Protein AF-A0A382YI32-F1 (afdb_monomer)

Secondary structure (DSSP, 8-state):
--TT-SSHHHHHHHHGGGSS-HHHHHHHHHSPPP-EEEE-TTSS-HHHHHHHHHTT-TTPEE-TT-TTEEE-S-S-GGGSHHHHTTSEEE--HHHHHHHHHTHHHHTTSEEEETT-TT-HHHHHHHHHTTT-SEEEE--S-HHHHHHHHHHHHHHT---

Sequence (159 aa):
MEPFQTIRQGIIERYSVLVEDPTEFAEAIYKPLKQSFRINTLKGDKENILEQLKNYDPEIIEVPWNDNAYVSQLNNLGSSLEHFVGQIYIQELTSMIPPLVVKDVIDNNTILDCCAAPGSKTTQIAGMMQNRGHIIANDSRHARLKSLRGNLDRLGVTN

Radius of gyration: 18.27 Å; Cα contacts (8 Å, |Δi|>4): 219; chains: 1; bounding box: 54×34×43 Å

InterPro domains:
  IPR001678 SAM-dependent methyltransferase RsmB-F/NOP2-type domain [PS51686] (25-159)
  IPR023267 RNA (C5-cytosine) methyltransferase [PTHR22807] (23-159)
  IPR029063 S-adenosyl-L-methionine-dependent methyltransferase superfamily [G3DSA:3.40.50.150] (5-159)
  IPR029063 S-adenosyl-L-methionine-dependent methyltransferase superfamily [SSF53335] (16-159)
  IPR031341 Ribosomal RNA small subunit methyltransferase F, N-terminal [PF17125] (17-92)
  IPR049560 SAM-dependent methyltransferase RsmB-F/NOP2-type, catalytic core [PF01189] (106-159)

Foldseek 3Di:
DDPPPPPLVVVLVVCVVVDPDSVVVSVVSVDDDFWKKFFQVLQDDQVVVVVVVCVVAVPWADDPVDPGMITGPDPVCCPDPCNQQQRMDTDDPVLLPPLVVCLVPLAQEEEEDAAQFLNPSVSSSLSSNSLDHYYHRHRPDPVRVVNNVVNCVSNVRHD

Mean predicted aligned error: 5.02 Å

Organism: NCBI:txid408172

pLDDT: mean 92.51, std 10.54, range [39.09, 98.56]

Solvent-accessible surface area (backbone atoms only — not comparable to full-atom values): 9232 Å² total; per-residue (Å²): 134,79,95,67,88,66,68,59,53,61,51,39,69,69,47,35,83,80,47,95,51,47,65,61,52,44,54,55,76,70,53,81,81,72,45,26,31,31,58,32,69,78,62,46,60,65,68,64,53,49,55,59,48,34,75,80,41,78,70,55,39,78,40,97,91,38,99,52,34,37,36,41,82,52,92,59,61,79,76,37,68,50,37,68,67,16,33,34,47,81,43,57,69,78,64,54,46,66,55,59,77,45,52,92,65,50,65,83,33,78,44,78,38,72,68,23,51,58,24,72,52,54,53,48,44,36,48,73,37,66,54,50,55,39,55,50,75,33,52,93,52,69,83,40,47,58,48,19,49,53,45,33,58,46,44,65,57,79,60

Nearest PDB structures (foldseek):
  3a4t-assembly1_A  TM=8.787E-01  e=1.537E-11  Methanocaldococcus jannaschii
  3ajd-assembly1_A  TM=8.959E-01  e=4.210E-11  Methanocaldococcus jannaschii
  3a4t-assembly2_B  TM=9.012E-01  e=4.612E-10  Methanocaldococcus jannaschii
  2yxl-assembly1_A  TM=8.627E-01  e=6.543E-11  Pyrococcus horikoshii OT3
  2b9e-assembly1_A  TM=8.821E-01  e=1.433E-09  Homo sapi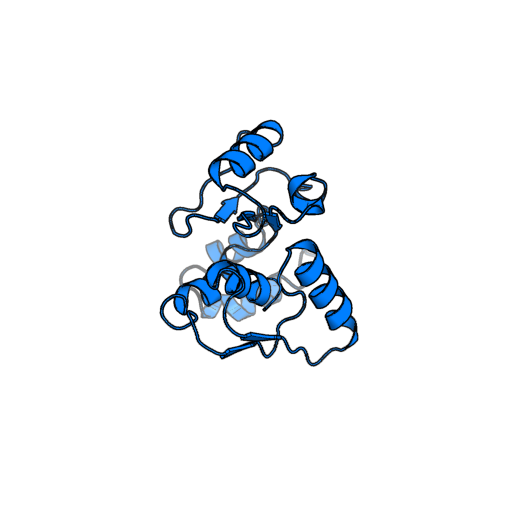ens

Structure (mmCIF, N/CA/C/O backbone):
data_AF-A0A382YI32-F1
#
_entry.id   AF-A0A382YI32-F1
#
loop_
_atom_site.group_PDB
_atom_site.id
_atom_site.type_symbol
_atom_site.label_atom_id
_atom_site.label_alt_id
_atom_site.label_comp_id
_atom_site.label_asym_id
_atom_site.label_entity_id
_atom_site.label_seq_id
_atom_site.pdbx_PDB_ins_code
_atom_site.Cartn_x
_atom_site.Cartn_y
_atom_site.Cartn_z
_atom_site.occupancy
_atom_site.B_iso_or_equiv
_atom_site.auth_seq_id
_atom_site.auth_comp_id
_atom_site.auth_asym_id
_atom_site.auth_atom_id
_atom_site.pdbx_PDB_model_num
ATOM 1 N N . MET A 1 1 ? 35.151 -18.295 -16.144 1.00 41.62 1 MET A N 1
ATOM 2 C CA . MET A 1 1 ? 33.804 -18.887 -16.011 1.00 41.62 1 MET A CA 1
ATOM 3 C C . MET A 1 1 ? 33.038 -17.900 -15.142 1.00 41.62 1 MET A C 1
ATOM 5 O O . MET A 1 1 ? 33.376 -17.773 -13.974 1.00 41.62 1 MET A O 1
ATOM 9 N N . GLU A 1 2 ? 32.218 -17.049 -15.762 1.00 39.09 2 GLU A N 1
ATOM 10 C CA . GLU A 1 2 ? 31.736 -15.786 -15.169 1.00 39.09 2 GLU A CA 1
ATOM 11 C C . GLU A 1 2 ? 30.626 -16.020 -14.119 1.00 39.09 2 GLU A C 1
ATOM 13 O O . GLU A 1 2 ? 29.660 -16.721 -14.432 1.00 39.09 2 GLU A O 1
ATOM 18 N N . PRO A 1 3 ? 30.708 -15.458 -12.893 1.00 41.88 3 PRO A N 1
ATOM 19 C CA . PRO A 1 3 ? 29.864 -15.873 -11.762 1.00 41.88 3 PRO A CA 1
ATOM 20 C C . PRO A 1 3 ? 28.405 -15.372 -11.771 1.00 41.88 3 PRO A C 1
ATOM 22 O O . PRO A 1 3 ? 27.686 -15.611 -10.803 1.00 41.88 3 PRO A O 1
ATOM 25 N N . PHE A 1 4 ? 27.940 -14.683 -12.820 1.00 42.50 4 PHE A N 1
ATOM 26 C CA . PHE A 1 4 ? 26.685 -13.906 -12.782 1.00 42.50 4 PHE A CA 1
ATOM 27 C C . PHE A 1 4 ? 25.609 -14.323 -13.799 1.00 42.50 4 PHE A C 1
ATOM 29 O O . PHE A 1 4 ? 24.650 -13.592 -14.037 1.00 42.50 4 PHE A O 1
ATOM 36 N N . GLN A 1 5 ? 25.702 -15.522 -14.374 1.00 50.69 5 GLN A N 1
ATOM 37 C CA . GLN A 1 5 ? 24.745 -16.023 -15.372 1.00 50.69 5 GLN A CA 1
ATOM 38 C C . GLN A 1 5 ? 23.411 -16.531 -14.767 1.00 50.69 5 GLN A C 1
ATOM 40 O O . GLN A 1 5 ? 22.888 -17.575 -15.152 1.00 50.69 5 GLN A O 1
ATOM 45 N N . THR A 1 6 ? 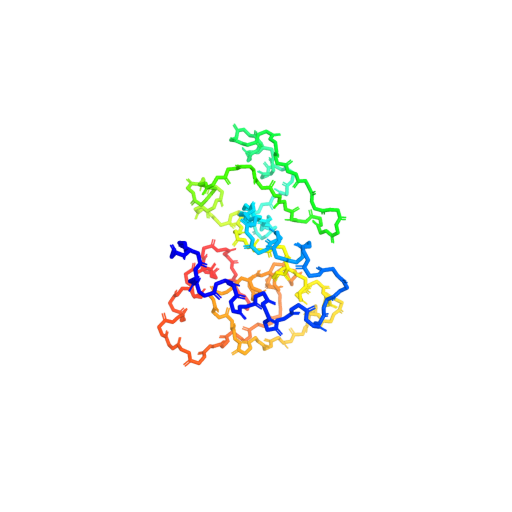22.843 -15.833 -13.781 1.00 61.34 6 THR A N 1
ATOM 46 C CA . THR A 1 6 ? 21.753 -16.355 -12.938 1.00 61.34 6 THR A CA 1
ATOM 47 C C . THR A 1 6 ? 20.497 -15.474 -13.020 1.00 61.34 6 THR A C 1
ATOM 49 O O . THR A 1 6 ? 20.293 -14.549 -12.245 1.00 61.34 6 THR A O 1
ATOM 52 N N . ILE A 1 7 ? 19.613 -15.765 -13.983 1.00 61.31 7 ILE A N 1
ATOM 53 C CA . ILE A 1 7 ? 18.248 -15.205 -14.173 1.00 61.31 7 ILE A CA 1
ATOM 54 C C . ILE A 1 7 ? 18.167 -13.711 -14.551 1.00 61.31 7 ILE A C 1
ATOM 56 O O . ILE A 1 7 ? 17.463 -13.375 -15.502 1.00 61.31 7 ILE A O 1
ATOM 60 N N . ARG A 1 8 ? 18.874 -12.807 -13.864 1.00 74.06 8 ARG A N 1
ATOM 61 C CA . ARG A 1 8 ? 18.797 -11.353 -14.116 1.00 74.06 8 ARG A CA 1
ATOM 62 C C . ARG A 1 8 ? 19.367 -10.963 -15.476 1.00 74.06 8 ARG A C 1
ATOM 64 O O . ARG A 1 8 ? 18.766 -10.151 -16.166 1.00 74.06 8 ARG A O 1
ATOM 71 N N . GLN A 1 9 ? 20.448 -11.615 -15.896 1.00 80.62 9 GLN A N 1
ATOM 72 C CA . GLN A 1 9 ? 21.053 -11.382 -17.204 1.00 80.62 9 GLN A CA 1
ATOM 73 C C . GLN A 1 9 ? 20.090 -11.715 -18.356 1.00 80.62 9 GLN A C 1
ATOM 75 O O . GLN A 1 9 ? 19.939 -10.921 -19.275 1.00 80.62 9 GLN A O 1
ATOM 80 N N . GLY A 1 10 ? 19.350 -12.825 -18.259 1.00 84.88 10 GLY A N 1
ATOM 81 C CA . GLY A 1 10 ? 18.357 -13.191 -19.274 1.00 84.88 10 GLY A CA 1
ATOM 82 C C . GLY A 1 10 ? 17.150 -12.244 -19.321 1.00 84.88 10 GLY A C 1
ATOM 83 O O . GLY A 1 10 ? 16.565 -12.049 -20.383 1.00 84.88 10 GLY A O 1
ATOM 84 N N . ILE A 1 11 ? 16.778 -11.630 -18.190 1.00 88.06 11 ILE A N 1
ATOM 85 C CA . ILE A 1 11 ? 15.759 -10.566 -18.145 1.00 88.06 11 ILE A CA 1
ATOM 86 C C . ILE A 1 11 ? 16.281 -9.317 -18.855 1.00 88.06 11 ILE A C 1
ATOM 88 O O . ILE A 1 11 ? 15.563 -8.756 -19.679 1.00 88.06 11 ILE A O 1
ATOM 92 N N . ILE A 1 12 ? 17.519 -8.912 -18.561 1.00 89.06 12 ILE A N 1
ATOM 93 C CA . ILE A 1 12 ? 18.168 -7.767 -19.205 1.00 89.06 12 ILE A CA 1
ATOM 94 C C . ILE A 1 12 ? 18.201 -7.994 -20.714 1.00 89.06 12 ILE A C 1
ATOM 96 O O . ILE A 1 12 ? 17.540 -7.268 -21.443 1.00 89.06 12 ILE A O 1
ATOM 100 N N . GLU A 1 13 ? 18.816 -9.080 -21.175 1.00 89.50 13 GLU A N 1
ATOM 101 C CA . GLU A 1 13 ? 18.922 -9.411 -22.602 1.00 89.50 13 GLU A CA 1
ATOM 102 C C . GLU A 1 13 ? 17.565 -9.438 -23.315 1.00 89.50 13 GLU A C 1
ATOM 104 O O . GLU A 1 13 ? 17.426 -8.906 -24.416 1.00 89.50 13 GLU A O 1
ATOM 109 N N . ARG A 1 14 ? 16.541 -10.022 -22.681 1.00 91.56 14 ARG A N 1
ATOM 110 C CA . ARG A 1 14 ? 15.201 -10.123 -23.266 1.00 91.56 14 ARG A CA 1
ATOM 111 C C . ARG A 1 14 ? 14.499 -8.772 -23.390 1.00 91.56 14 ARG A C 1
ATOM 113 O O . ARG A 1 14 ? 13.778 -8.571 -24.364 1.00 91.56 14 ARG A O 1
ATOM 120 N N . TYR A 1 15 ? 14.628 -7.897 -22.395 1.00 93.25 15 TYR A N 1
ATOM 121 C CA . TYR A 1 15 ? 13.842 -6.662 -22.314 1.00 93.25 15 TYR A CA 1
ATOM 122 C C . TYR A 1 15 ? 14.617 -5.402 -22.705 1.00 93.25 15 TYR A C 1
ATOM 124 O O . TYR A 1 15 ? 13.984 -4.378 -22.947 1.00 93.25 15 TYR A O 1
ATOM 132 N N . SER A 1 16 ? 15.940 -5.475 -22.874 1.00 92.81 16 SER A N 1
ATOM 133 C CA . SER A 1 16 ? 16.773 -4.365 -23.358 1.00 92.81 16 SER A CA 1
ATOM 134 C C . SER A 1 16 ? 16.314 -3.809 -24.708 1.00 92.81 16 SER A C 1
ATOM 136 O O . SER A 1 16 ? 16.530 -2.640 -24.988 1.00 92.81 16 SER A O 1
ATOM 138 N N . VAL A 1 17 ? 15.640 -4.614 -25.535 1.00 94.19 17 VAL A N 1
ATOM 139 C CA . VAL A 1 17 ? 15.085 -4.168 -26.827 1.00 94.19 17 VAL A CA 1
ATOM 140 C C . VAL A 1 17 ? 13.848 -3.269 -26.698 1.00 94.19 17 VAL A C 1
ATOM 142 O O . VAL A 1 17 ? 13.416 -2.692 -27.690 1.00 94.19 17 VAL A O 1
ATOM 145 N N . LEU A 1 18 ? 13.241 -3.189 -25.509 1.00 94.94 18 LEU A N 1
ATOM 146 C CA . LEU A 1 18 ? 12.027 -2.407 -25.241 1.00 94.94 18 LEU A CA 1
ATOM 147 C C . LEU A 1 18 ? 12.316 -1.059 -24.569 1.00 94.94 18 LEU A C 1
ATOM 149 O O . LEU A 1 18 ? 11.379 -0.310 -24.302 1.00 94.94 18 LEU A O 1
ATOM 153 N N . VAL A 1 19 ? 13.578 -0.776 -24.245 1.00 94.00 19 VAL A N 1
ATOM 154 C CA . VAL A 1 19 ? 13.999 0.409 -23.487 1.00 94.00 19 VAL A CA 1
ATOM 155 C C . VAL A 1 19 ? 15.002 1.225 -24.292 1.00 94.00 19 VAL A C 1
ATOM 157 O O . VAL A 1 19 ? 15.723 0.686 -25.128 1.00 94.00 19 VAL A O 1
ATOM 160 N N . GLU A 1 20 ? 15.045 2.529 -24.035 1.00 94.25 20 GLU A N 1
ATOM 161 C CA . GLU A 1 20 ? 15.956 3.448 -24.727 1.00 94.25 20 GLU A CA 1
ATOM 162 C C . GLU A 1 20 ? 17.417 3.237 -24.303 1.00 94.25 20 GLU A C 1
ATOM 164 O O . GLU A 1 20 ? 18.302 3.226 -25.157 1.00 94.25 20 GLU A O 1
ATOM 169 N N . ASP A 1 21 ? 17.659 3.001 -23.007 1.00 93.62 21 ASP A N 1
ATOM 170 C CA . ASP A 1 21 ? 18.987 2.720 -22.451 1.00 93.62 21 ASP A CA 1
ATOM 171 C C . ASP A 1 21 ? 19.029 1.339 -21.756 1.00 93.62 21 ASP A C 1
ATOM 173 O O . ASP A 1 21 ? 18.591 1.176 -20.609 1.00 93.62 21 ASP A O 1
ATOM 177 N N . PRO A 1 22 ? 19.572 0.312 -22.437 1.00 90.81 22 PRO A N 1
ATOM 178 C CA . PRO A 1 22 ? 19.783 -1.018 -21.869 1.00 90.81 22 PRO A CA 1
ATOM 179 C C . PRO A 1 22 ? 20.674 -1.056 -20.624 1.00 90.81 22 PRO A C 1
ATOM 181 O O . PRO A 1 22 ? 20.479 -1.928 -19.773 1.00 90.81 22 PRO A O 1
ATOM 184 N N . THR A 1 23 ? 21.656 -0.158 -20.527 1.00 90.12 23 THR A N 1
ATOM 185 C CA . THR A 1 23 ? 22.620 -0.123 -19.418 1.00 90.12 23 THR A CA 1
ATOM 186 C C . THR A 1 23 ? 21.943 0.424 -18.175 1.00 90.12 23 THR A C 1
ATOM 188 O O . THR A 1 23 ? 21.995 -0.210 -17.121 1.00 90.12 23 THR A O 1
ATOM 191 N N . GLU A 1 24 ? 21.224 1.539 -18.309 1.00 91.50 24 GLU A N 1
ATOM 192 C CA . GLU A 1 24 ? 20.454 2.117 -17.205 1.00 91.50 24 GLU A CA 1
ATOM 193 C C . GLU A 1 24 ? 19.376 1.141 -16.706 1.00 91.50 24 GLU A C 1
ATOM 195 O O . GLU A 1 24 ? 19.220 0.942 -15.496 1.00 91.50 24 GLU A O 1
ATOM 200 N N . PHE A 1 25 ? 18.675 0.462 -17.622 1.00 90.94 25 PHE A N 1
ATOM 201 C CA . PHE A 1 25 ? 17.716 -0.585 -17.266 1.00 90.94 25 PHE A CA 1
ATOM 202 C C . PHE A 1 25 ? 18.375 -1.716 -16.470 1.00 90.94 25 PHE A C 1
ATOM 204 O O . PHE A 1 25 ? 17.857 -2.124 -15.426 1.00 90.94 25 PHE A O 1
ATOM 211 N N . ALA A 1 26 ? 19.530 -2.205 -16.929 1.00 90.06 26 ALA A N 1
ATOM 212 C CA . ALA A 1 26 ? 20.282 -3.232 -16.222 1.00 90.06 26 ALA A CA 1
ATOM 213 C C . ALA A 1 26 ? 20.662 -2.770 -14.811 1.00 90.06 26 ALA A C 1
ATOM 215 O O . ALA A 1 26 ? 20.388 -3.481 -13.845 1.00 90.06 26 ALA A O 1
ATOM 216 N N . GLU A 1 27 ? 21.216 -1.566 -14.666 1.00 90.56 27 GLU A N 1
ATOM 217 C CA . GLU A 1 27 ? 21.560 -0.992 -13.364 1.00 90.56 27 GLU A CA 1
ATOM 218 C C . GLU A 1 27 ? 20.345 -0.872 -12.438 1.00 90.56 27 GLU A C 1
ATOM 220 O O . GLU A 1 27 ? 20.440 -1.195 -11.251 1.00 90.56 27 GLU A O 1
ATOM 225 N N . ALA A 1 28 ? 19.190 -0.451 -12.958 1.00 89.25 28 ALA A N 1
ATOM 226 C CA . ALA A 1 28 ? 17.954 -0.340 -12.189 1.00 89.25 28 ALA A CA 1
ATOM 227 C C . ALA A 1 28 ? 17.482 -1.696 -11.637 1.00 89.25 28 ALA A C 1
ATOM 229 O O . ALA A 1 28 ? 17.062 -1.764 -10.482 1.00 89.25 28 ALA A O 1
ATOM 230 N N . ILE A 1 29 ? 17.626 -2.784 -12.403 1.00 88.56 29 ILE A N 1
ATOM 231 C CA . ILE A 1 29 ? 17.3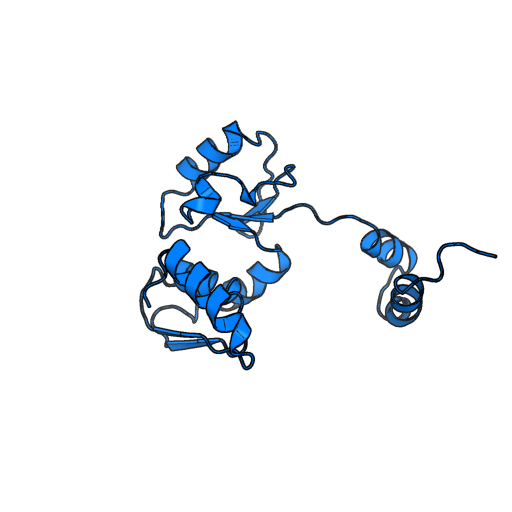06 -4.154 -11.955 1.00 88.56 29 ILE A CA 1
ATOM 232 C C . ILE A 1 29 ? 18.179 -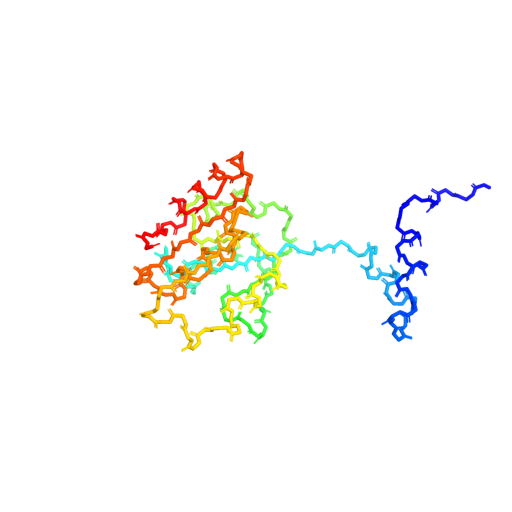4.592 -10.764 1.00 88.56 29 ILE A C 1
ATOM 234 O O . ILE A 1 29 ? 17.758 -5.430 -9.959 1.00 88.56 29 ILE A O 1
ATOM 238 N N . TYR A 1 30 ? 19.388 -4.039 -10.623 1.00 85.56 30 TYR A N 1
ATOM 239 C CA . TYR A 1 30 ? 20.281 -4.345 -9.501 1.00 85.56 30 TYR A CA 1
ATOM 240 C C . TYR A 1 30 ? 20.075 -3.450 -8.274 1.00 85.56 30 TYR A C 1
ATOM 242 O O . TYR A 1 30 ? 20.554 -3.808 -7.194 1.00 85.56 30 TYR A O 1
ATOM 250 N N . LYS A 1 31 ? 19.354 -2.329 -8.392 1.00 88.06 31 LYS A N 1
ATOM 251 C CA . LYS A 1 31 ? 19.119 -1.410 -7.270 1.00 88.06 31 LYS A CA 1
ATOM 252 C C . LYS A 1 31 ? 18.087 -2.002 -6.295 1.00 88.06 31 LYS A C 1
ATOM 254 O O . LYS A 1 31 ? 16.997 -2.391 -6.716 1.00 88.06 31 LYS A O 1
ATOM 259 N N . PRO A 1 32 ? 18.389 -2.078 -4.985 1.00 85.25 32 PRO A N 1
ATOM 260 C CA . PRO A 1 32 ? 17.401 -2.489 -3.997 1.00 85.25 32 PRO A CA 1
ATOM 261 C C . PRO A 1 32 ? 16.282 -1.447 -3.903 1.00 85.25 32 PRO A C 1
ATOM 263 O O . PRO A 1 32 ? 16.532 -0.240 -3.918 1.00 85.25 32 PRO A O 1
ATOM 266 N N . LEU A 1 33 ? 15.042 -1.917 -3.781 1.00 84.38 33 LEU A N 1
ATOM 267 C CA . LEU A 1 33 ? 13.895 -1.041 -3.571 1.00 84.38 33 LEU A CA 1
ATOM 268 C C . LEU A 1 33 ? 13.889 -0.533 -2.128 1.00 84.38 33 LEU A C 1
ATOM 270 O O . LEU A 1 33 ? 13.987 -1.322 -1.187 1.00 84.38 33 LEU A O 1
ATOM 274 N N . LYS A 1 34 ? 13.732 0.782 -1.957 1.00 87.44 34 LYS A N 1
ATOM 275 C CA . LYS A 1 34 ? 13.433 1.371 -0.646 1.00 87.44 34 LYS A CA 1
ATOM 276 C C . LYS A 1 34 ? 12.019 0.982 -0.207 1.00 87.44 34 LYS A C 1
ATOM 278 O O . LYS A 1 34 ? 11.137 0.794 -1.048 1.00 87.44 34 LYS A O 1
ATOM 283 N N . GLN A 1 35 ? 11.785 0.888 1.101 1.00 93.50 35 GLN A N 1
ATOM 284 C CA . GLN A 1 35 ? 10.450 0.605 1.626 1.00 93.50 35 GLN A CA 1
ATOM 285 C C . GLN A 1 35 ? 9.561 1.845 1.526 1.00 93.50 35 GLN A C 1
ATOM 287 O O . GLN A 1 35 ? 9.778 2.843 2.208 1.00 93.50 35 GLN A O 1
ATOM 292 N N . SER A 1 36 ? 8.524 1.768 0.697 1.00 97.38 36 SER A N 1
ATOM 293 C CA . SER A 1 36 ? 7.455 2.762 0.669 1.00 97.38 36 SER A CA 1
ATOM 294 C C . SER A 1 36 ? 6.232 2.302 1.454 1.00 97.38 36 SER A C 1
ATOM 296 O O . SER A 1 36 ? 5.940 1.107 1.578 1.00 97.38 36 SER A O 1
ATOM 298 N N . PHE A 1 37 ? 5.489 3.267 1.977 1.00 98.06 37 PHE A N 1
ATOM 299 C CA . PHE A 1 37 ? 4.260 3.032 2.715 1.00 98.06 37 PHE A CA 1
ATOM 300 C C . PHE A 1 37 ? 3.251 4.135 2.433 1.00 98.06 37 PHE A C 1
ATOM 302 O O . PHE A 1 37 ? 3.581 5.190 1.891 1.00 98.06 37 PHE A O 1
ATOM 309 N N . ARG A 1 38 ? 2.003 3.874 2.810 1.00 98.00 38 ARG A N 1
ATOM 310 C CA . ARG A 1 38 ? 0.955 4.885 2.845 1.00 98.00 38 ARG A CA 1
ATOM 311 C C . ARG A 1 38 ? 0.335 4.992 4.225 1.00 98.00 38 ARG A C 1
ATOM 313 O O . ARG A 1 38 ? 0.222 3.984 4.931 1.00 98.00 38 ARG A O 1
ATOM 320 N N . ILE A 1 39 ? -0.116 6.190 4.561 1.00 98.31 39 ILE A N 1
ATOM 321 C CA . ILE A 1 39 ? -0.911 6.445 5.758 1.00 98.31 39 ILE A CA 1
ATOM 322 C C . ILE A 1 39 ? -2.363 6.014 5.516 1.00 98.31 39 ILE A C 1
ATOM 324 O O . ILE A 1 39 ? -2.926 6.216 4.438 1.00 98.31 39 ILE A O 1
ATOM 328 N N . ASN A 1 40 ? -2.959 5.371 6.518 1.00 98.00 40 ASN A N 1
ATOM 329 C CA . ASN A 1 40 ? -4.352 4.952 6.530 1.00 98.00 40 ASN A CA 1
ATOM 330 C C . ASN A 1 40 ? -5.214 5.982 7.269 1.00 98.00 40 ASN A C 1
ATOM 332 O O . ASN A 1 40 ? -5.342 5.942 8.494 1.00 98.00 40 ASN A O 1
ATOM 336 N N . THR A 1 41 ? -5.864 6.861 6.512 1.00 95.38 41 THR A N 1
ATOM 337 C CA . THR A 1 41 ? -6.722 7.927 7.051 1.00 95.38 41 THR A CA 1
ATOM 338 C C . THR A 1 41 ? -7.995 7.416 7.737 1.00 95.38 41 THR A C 1
ATOM 340 O O . THR A 1 41 ? -8.633 8.169 8.463 1.00 95.38 41 THR A O 1
ATOM 343 N N . LEU A 1 42 ? -8.349 6.128 7.596 1.00 97.38 42 LEU A N 1
ATOM 344 C CA . LEU A 1 42 ? -9.432 5.507 8.378 1.00 97.38 42 LEU A CA 1
ATOM 345 C C . LEU A 1 42 ? -9.067 5.324 9.862 1.00 97.38 42 LEU A C 1
ATOM 347 O O . LEU A 1 42 ? -9.943 5.068 10.688 1.00 97.38 42 LEU A O 1
ATOM 351 N N . LYS A 1 43 ? -7.773 5.375 10.198 1.00 97.62 43 LYS A N 1
ATOM 352 C CA . LYS A 1 43 ? -7.237 5.025 11.524 1.00 97.62 43 LYS A CA 1
ATOM 353 C C . LYS A 1 43 ? -6.555 6.187 12.242 1.00 97.62 43 LYS A C 1
ATOM 355 O O . LYS A 1 43 ? -6.044 5.991 13.344 1.00 97.62 43 LYS A O 1
ATOM 360 N N . GLY A 1 44 ? -6.554 7.378 11.657 1.00 95.31 44 GLY A N 1
ATOM 361 C CA . GLY A 1 44 ? -6.019 8.561 12.307 1.00 95.31 44 GLY A CA 1
ATOM 362 C C . GLY A 1 44 ? -5.690 9.685 11.341 1.00 95.31 44 GLY A C 1
ATOM 363 O O . GLY A 1 44 ? -5.795 9.548 10.123 1.00 95.31 44 GLY A O 1
ATOM 364 N N . ASP A 1 45 ? -5.291 10.795 11.945 1.00 96.25 45 ASP A N 1
ATOM 365 C CA . ASP A 1 45 ? -4.830 11.989 11.259 1.00 96.25 45 ASP A CA 1
ATOM 366 C C . ASP A 1 45 ? -3.422 11.790 10.682 1.00 96.25 45 ASP A C 1
ATOM 368 O O . ASP A 1 45 ? -2.556 11.166 11.305 1.00 96.25 45 ASP A O 1
ATOM 372 N N . LYS A 1 46 ? -3.213 12.301 9.470 1.00 95.94 46 LYS A N 1
ATOM 373 C CA . LYS A 1 46 ? -2.013 12.033 8.681 1.00 95.94 46 LYS A CA 1
ATOM 374 C C . LYS A 1 46 ? -0.782 12.685 9.293 1.00 95.94 46 LYS A C 1
ATOM 376 O O . LYS A 1 46 ? 0.253 12.034 9.425 1.00 95.94 46 LYS A O 1
ATOM 381 N N . GLU A 1 47 ? -0.906 13.946 9.672 1.00 96.50 47 GLU A N 1
ATOM 382 C CA . GLU A 1 47 ? 0.158 14.757 10.244 1.00 96.50 47 GLU A CA 1
ATOM 383 C C . GLU A 1 47 ? 0.637 14.148 11.568 1.00 96.50 47 GLU A C 1
ATOM 385 O O . GLU A 1 47 ? 1.839 13.939 11.742 1.00 96.50 47 GLU A O 1
ATOM 390 N N . ASN A 1 48 ? -0.294 13.739 12.436 1.00 97.75 48 ASN A N 1
ATOM 391 C CA . ASN A 1 48 ? 0.032 13.084 13.708 1.00 97.75 48 ASN A CA 1
ATOM 392 C C . ASN A 1 48 ? 0.741 11.730 13.522 1.00 97.75 48 ASN A C 1
ATOM 394 O O . ASN A 1 48 ? 1.721 11.441 14.210 1.00 97.75 48 ASN A O 1
ATOM 398 N N . ILE A 1 49 ? 0.266 10.886 12.597 1.00 98.06 49 ILE A N 1
ATOM 399 C CA . ILE A 1 49 ? 0.902 9.586 12.314 1.00 98.06 49 ILE A CA 1
ATOM 400 C C . ILE A 1 49 ? 2.312 9.800 11.747 1.00 98.06 49 ILE A C 1
ATOM 402 O O . ILE A 1 49 ? 3.251 9.101 12.127 1.00 98.06 49 ILE A O 1
ATOM 406 N N . LEU A 1 50 ? 2.482 10.771 10.847 1.00 97.44 50 LEU A N 1
ATOM 407 C CA . LEU A 1 50 ? 3.782 11.077 10.258 1.00 97.44 50 LEU A CA 1
ATOM 408 C C . LEU A 1 50 ? 4.774 11.600 11.304 1.00 97.44 50 LEU A C 1
ATOM 410 O O . LEU A 1 50 ? 5.939 11.210 11.274 1.00 97.44 50 LEU A O 1
ATOM 414 N N . GLU A 1 51 ? 4.331 12.447 12.235 1.00 97.31 51 GLU A N 1
ATOM 415 C CA . GLU A 1 51 ? 5.162 12.920 13.348 1.00 97.31 51 GLU A CA 1
ATOM 416 C C . GLU A 1 51 ? 5.632 11.758 14.236 1.00 97.31 51 GLU A C 1
ATOM 418 O O . GLU A 1 51 ? 6.817 11.665 14.557 1.00 97.31 51 GLU A O 1
ATOM 423 N N . GLN A 1 52 ? 4.739 10.816 14.561 1.00 97.19 52 GLN A N 1
ATOM 424 C CA . GLN A 1 52 ? 5.092 9.609 15.315 1.00 97.19 52 GLN A CA 1
ATOM 425 C C . GLN A 1 52 ? 6.145 8.772 14.585 1.00 97.19 52 GLN A C 1
ATOM 427 O O . GLN A 1 52 ? 7.157 8.402 15.181 1.00 97.19 52 GLN A O 1
ATOM 432 N N . LEU A 1 53 ? 5.957 8.548 13.282 1.00 97.44 53 LEU A N 1
ATOM 433 C CA . LEU A 1 53 ? 6.900 7.792 12.460 1.00 97.44 53 LEU A CA 1
ATOM 434 C C . LEU A 1 53 ? 8.263 8.477 12.338 1.00 97.44 53 LEU A C 1
ATOM 436 O O . LEU A 1 53 ? 9.285 7.789 12.347 1.00 97.44 53 LEU A O 1
ATOM 440 N N . LYS A 1 54 ? 8.300 9.814 12.295 1.00 97.19 54 LYS A N 1
ATOM 441 C CA . LYS A 1 54 ? 9.550 10.589 12.257 1.00 97.19 54 LYS A CA 1
ATOM 442 C C . LYS A 1 54 ? 10.399 10.441 13.523 1.00 97.19 54 LYS A C 1
ATOM 444 O O . LYS A 1 54 ? 11.604 10.663 13.453 1.00 97.19 54 LYS A O 1
ATOM 449 N N . ASN A 1 55 ? 9.827 9.998 14.647 1.00 96.75 55 ASN A N 1
ATOM 450 C CA . ASN A 1 55 ? 10.616 9.635 15.831 1.00 96.75 55 ASN A CA 1
ATOM 451 C C . ASN A 1 55 ? 11.460 8.368 15.612 1.00 96.75 55 ASN A C 1
ATOM 453 O O . ASN A 1 55 ? 12.496 8.206 16.256 1.00 96.75 55 ASN A O 1
ATOM 457 N N . TYR A 1 56 ? 11.025 7.470 14.722 1.00 94.88 56 TYR A N 1
ATOM 458 C CA . TYR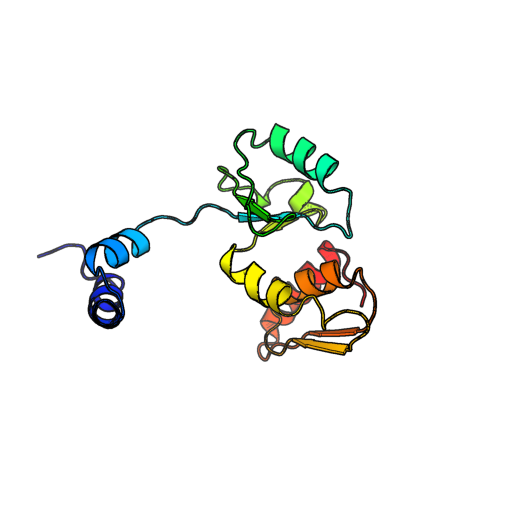 A 1 56 ? 11.776 6.271 14.335 1.00 94.88 56 TYR A CA 1
ATOM 459 C C . TYR A 1 56 ? 12.650 6.512 13.102 1.00 94.88 56 TYR A C 1
ATOM 461 O O . TYR A 1 56 ? 13.758 5.985 13.024 1.00 94.88 56 TYR A O 1
ATOM 469 N N . ASP A 1 57 ? 12.140 7.286 12.144 1.00 96.81 57 ASP A N 1
ATOM 470 C CA . ASP A 1 57 ? 12.778 7.570 10.860 1.00 96.81 57 ASP A CA 1
ATOM 471 C C . ASP A 1 57 ? 12.674 9.069 10.518 1.00 96.81 57 ASP A C 1
ATOM 473 O O . ASP A 1 57 ? 11.739 9.498 9.835 1.00 96.81 57 ASP A O 1
ATOM 477 N N . PRO A 1 58 ? 13.624 9.899 10.988 1.00 97.06 58 PRO A N 1
ATOM 478 C CA . PRO A 1 58 ? 13.628 11.336 10.705 1.00 97.06 58 PRO A CA 1
ATOM 479 C C . PRO A 1 58 ? 13.805 11.674 9.216 1.00 97.06 58 PRO A C 1
ATOM 481 O O . PRO A 1 58 ? 13.517 12.798 8.807 1.00 97.06 58 PRO A O 1
ATOM 484 N N . GLU A 1 59 ? 14.272 10.717 8.408 1.00 96.56 59 GLU A N 1
ATOM 485 C CA . GLU A 1 59 ? 14.605 10.877 6.988 1.00 96.56 59 GLU A CA 1
ATOM 486 C C . GLU A 1 59 ? 13.508 10.332 6.053 1.00 96.56 59 GLU A C 1
ATOM 488 O O . GLU A 1 59 ? 13.768 10.009 4.886 1.00 96.56 59 GLU A O 1
ATOM 493 N N . ILE A 1 60 ? 12.266 10.227 6.543 1.00 97.56 60 ILE A N 1
ATOM 494 C CA . ILE A 1 60 ? 11.103 9.909 5.707 1.00 97.56 60 ILE A CA 1
ATOM 495 C C . ILE A 1 60 ? 10.974 10.940 4.580 1.00 97.56 60 ILE A C 1
ATOM 497 O O . ILE A 1 60 ? 10.916 12.148 4.815 1.00 97.56 60 ILE A O 1
ATOM 501 N N . ILE A 1 61 ? 10.871 10.442 3.348 1.00 97.50 61 ILE A N 1
ATOM 502 C CA . ILE A 1 61 ? 10.738 11.253 2.136 1.00 97.50 61 ILE A CA 1
ATOM 503 C C . ILE A 1 61 ? 9.279 11.245 1.683 1.00 97.50 61 ILE A C 1
ATOM 505 O O . ILE A 1 61 ? 8.668 10.184 1.543 1.00 97.50 61 ILE A O 1
ATOM 509 N N . GLU A 1 62 ? 8.729 12.425 1.417 1.00 97.50 62 GLU A N 1
ATOM 510 C CA . GLU A 1 62 ? 7.383 12.583 0.862 1.00 97.50 62 GLU A CA 1
ATOM 511 C C . GLU A 1 62 ? 7.346 12.237 -0.629 1.00 97.50 62 GLU A C 1
ATOM 513 O O . GLU A 1 62 ? 8.312 12.455 -1.365 1.00 97.50 62 GLU A O 1
ATOM 518 N N . VAL A 1 63 ? 6.217 11.704 -1.090 1.00 97.69 63 VAL A N 1
ATOM 519 C CA . VAL A 1 63 ? 6.009 11.358 -2.498 1.00 97.69 63 VAL A CA 1
ATOM 520 C C . VAL A 1 63 ? 5.189 12.468 -3.169 1.00 97.69 63 VAL A C 1
ATOM 522 O O . VAL A 1 63 ? 3.991 12.558 -2.912 1.00 97.69 63 VAL A O 1
ATOM 525 N N . PRO A 1 64 ? 5.770 13.286 -4.073 1.00 96.50 64 PRO A N 1
ATOM 526 C CA . PRO A 1 64 ? 5.129 14.523 -4.547 1.00 96.50 64 PRO A CA 1
ATOM 527 C C . PRO A 1 64 ? 3.779 14.349 -5.252 1.00 96.50 64 PRO A C 1
ATOM 529 O O . PRO A 1 64 ? 3.003 15.291 -5.347 1.00 96.50 64 PRO A O 1
ATOM 532 N N . TRP A 1 65 ? 3.514 13.162 -5.796 1.00 95.38 65 TRP A N 1
ATOM 533 C CA . TRP A 1 65 ? 2.305 12.859 -6.565 1.00 95.38 65 TRP A CA 1
ATOM 534 C C . TRP A 1 65 ? 1.236 12.108 -5.757 1.00 95.38 65 TRP A C 1
ATOM 536 O O . TRP A 1 65 ? 0.197 11.752 -6.314 1.00 95.38 65 TRP A O 1
ATOM 546 N N . ASN A 1 66 ? 1.468 11.825 -4.471 1.00 95.62 66 ASN A N 1
ATOM 547 C CA . ASN A 1 66 ? 0.487 11.168 -3.609 1.00 95.62 66 ASN A CA 1
ATOM 548 C C . ASN A 1 66 ? 0.618 11.639 -2.157 1.00 95.62 66 ASN A C 1
ATOM 550 O O . ASN A 1 66 ? 1.499 11.187 -1.429 1.00 95.62 66 ASN A O 1
ATOM 554 N N . ASP A 1 67 ? -0.347 12.453 -1.729 1.00 93.00 67 ASP A N 1
ATOM 555 C CA . ASP A 1 67 ? -0.401 13.108 -0.415 1.00 93.00 67 ASP A CA 1
ATOM 556 C C . ASP A 1 67 ? -0.351 12.167 0.793 1.00 93.00 67 ASP A C 1
ATOM 558 O O . ASP A 1 67 ? -0.119 12.632 1.907 1.00 93.00 67 ASP A O 1
ATOM 562 N N . ASN A 1 68 ? -0.623 10.873 0.599 1.00 95.12 68 ASN A N 1
ATOM 563 C CA . ASN A 1 68 ? -0.625 9.865 1.658 1.00 95.12 68 ASN A CA 1
ATOM 564 C C . ASN A 1 68 ? 0.552 8.888 1.560 1.00 95.12 68 ASN A C 1
ATOM 566 O O . ASN A 1 68 ? 0.585 7.937 2.343 1.00 95.12 68 ASN A O 1
ATOM 570 N N . ALA A 1 69 ? 1.469 9.055 0.604 1.00 97.88 69 ALA A N 1
ATOM 571 C CA . ALA A 1 69 ? 2.568 8.127 0.361 1.00 97.88 69 ALA A CA 1
ATOM 572 C C . ALA A 1 69 ? 3.930 8.701 0.744 1.00 97.88 69 ALA A C 1
ATOM 574 O O . ALA A 1 69 ? 4.229 9.876 0.537 1.00 97.88 69 ALA A O 1
ATOM 575 N N . TYR A 1 70 ? 4.772 7.814 1.261 1.00 98.25 70 TYR A N 1
ATOM 576 C CA . TYR A 1 70 ? 6.072 8.156 1.815 1.00 98.25 70 TYR A CA 1
ATOM 577 C C . TYR A 1 70 ? 7.077 7.027 1.563 1.00 98.25 70 TYR A C 1
ATOM 579 O O . TYR A 1 70 ? 6.703 5.861 1.384 1.00 98.25 70 TYR A O 1
ATOM 587 N N . VAL A 1 71 ? 8.363 7.368 1.563 1.00 97.81 71 VAL A N 1
ATOM 588 C CA . VAL A 1 71 ? 9.483 6.424 1.481 1.00 97.81 71 VAL A CA 1
ATOM 589 C C . VAL A 1 71 ? 10.270 6.484 2.783 1.00 97.81 71 VAL A C 1
ATOM 591 O O . VAL A 1 71 ? 10.754 7.545 3.167 1.00 97.81 71 VAL A O 1
ATOM 594 N N . SER A 1 72 ? 10.400 5.338 3.443 1.00 96.94 72 SER A N 1
ATOM 595 C CA . SER A 1 72 ? 11.205 5.169 4.650 1.00 96.94 72 SER A CA 1
ATOM 596 C C . SER A 1 72 ? 12.644 4.796 4.287 1.00 96.94 72 SER A C 1
ATOM 598 O O . SER A 1 72 ? 12.880 4.108 3.285 1.00 96.94 72 SER A O 1
ATOM 600 N N . GLN A 1 73 ? 13.608 5.232 5.100 1.00 95.19 73 GLN A N 1
ATOM 601 C CA . GLN A 1 73 ? 14.987 4.731 5.034 1.00 95.19 73 GLN A CA 1
ATOM 602 C C . GLN A 1 73 ? 15.168 3.431 5.834 1.00 95.19 73 GLN A C 1
ATOM 604 O O . GLN A 1 73 ? 16.188 2.753 5.693 1.00 95.19 73 GLN A O 1
ATOM 609 N N . LEU A 1 74 ? 14.184 3.054 6.656 1.00 92.88 74 LEU A N 1
ATOM 610 C CA . LEU A 1 74 ? 14.196 1.807 7.411 1.00 92.88 74 LEU A CA 1
ATOM 611 C C . LEU A 1 74 ? 13.884 0.600 6.517 1.00 92.88 74 LEU A C 1
ATOM 613 O O . LEU A 1 74 ? 13.141 0.680 5.542 1.00 92.88 74 LEU A O 1
ATOM 617 N N . ASN A 1 75 ? 14.409 -0.562 6.914 1.00 90.31 75 ASN A N 1
ATOM 618 C CA . ASN A 1 75 ? 14.103 -1.856 6.286 1.00 90.31 75 ASN A CA 1
ATOM 619 C C . ASN A 1 75 ? 13.131 -2.715 7.118 1.00 90.31 75 ASN A C 1
ATOM 621 O O . ASN A 1 75 ? 12.725 -3.800 6.697 1.00 90.31 75 ASN A O 1
ATOM 625 N N . ASN A 1 76 ? 12.779 -2.255 8.318 1.00 93.44 76 ASN A N 1
ATOM 626 C CA . ASN A 1 76 ? 11.983 -2.972 9.312 1.00 93.44 76 ASN A CA 1
ATOM 627 C C . ASN A 1 76 ? 10.746 -2.174 9.752 1.00 93.44 76 ASN A C 1
ATOM 629 O O . ASN A 1 76 ? 10.247 -2.388 10.856 1.00 93.44 76 ASN A O 1
ATOM 633 N N . LEU A 1 77 ? 10.223 -1.292 8.893 1.00 94.62 77 LEU A N 1
ATOM 634 C CA . LEU A 1 77 ? 9.043 -0.477 9.204 1.00 94.62 77 LEU A CA 1
ATOM 635 C C . LEU A 1 77 ? 7.824 -1.332 9.604 1.00 94.62 77 LEU A C 1
ATOM 637 O O . LEU A 1 77 ? 6.985 -0.910 10.390 1.00 94.62 77 LEU A O 1
ATOM 641 N N . GLY A 1 78 ? 7.758 -2.579 9.125 1.00 94.88 78 GLY A N 1
ATOM 642 C CA . GLY A 1 78 ? 6.718 -3.542 9.500 1.00 94.88 78 GLY A CA 1
ATOM 643 C C . GLY A 1 78 ? 6.705 -3.925 10.986 1.00 94.88 78 GLY A C 1
ATOM 644 O O . GLY A 1 78 ? 5.736 -4.522 11.441 1.00 94.88 78 GLY A O 1
ATOM 645 N N . SER A 1 79 ? 7.744 -3.583 11.747 1.00 95.94 79 SER A N 1
ATOM 646 C CA . SER A 1 79 ? 7.801 -3.803 13.194 1.00 95.94 79 SER A CA 1
ATOM 647 C C . SER A 1 79 ? 7.270 -2.619 14.011 1.00 95.94 79 SER A C 1
ATOM 649 O O . SER A 1 79 ? 7.262 -2.702 15.238 1.00 95.94 79 SER A O 1
ATOM 651 N N . SER A 1 80 ? 6.864 -1.517 13.370 1.00 96.62 80 SER A N 1
ATOM 652 C CA . SER A 1 80 ? 6.368 -0.329 14.071 1.00 96.62 80 SER A CA 1
ATOM 653 C C . SER A 1 80 ? 4.971 -0.547 14.664 1.00 96.62 80 SER A C 1
ATOM 655 O O . SER A 1 80 ? 4.192 -1.391 14.197 1.00 96.62 80 SER A O 1
ATOM 657 N N . LEU A 1 81 ? 4.634 0.240 15.691 1.00 97.38 81 LEU A N 1
ATOM 658 C CA . LEU A 1 81 ? 3.306 0.205 16.300 1.00 97.38 81 LEU A CA 1
ATOM 659 C C . LEU A 1 81 ? 2.235 0.621 15.286 1.00 97.38 81 LEU A C 1
ATOM 661 O O . LEU A 1 81 ? 1.205 -0.040 15.189 1.00 97.38 81 LEU A O 1
ATOM 665 N N . GLU A 1 82 ? 2.506 1.651 14.487 1.00 98.12 82 GLU A N 1
ATOM 666 C CA . GLU A 1 82 ? 1.621 2.199 13.454 1.00 98.12 82 GLU A CA 1
ATOM 667 C C . GLU A 1 82 ? 1.291 1.142 12.398 1.00 98.12 82 GLU A C 1
ATOM 669 O O . GLU A 1 82 ? 0.153 1.046 11.929 1.00 98.12 82 GLU A O 1
ATOM 674 N N . HIS A 1 83 ? 2.265 0.300 12.032 1.00 97.94 83 HIS A N 1
ATOM 675 C CA . HIS A 1 83 ? 1.987 -0.847 11.179 1.00 97.94 83 HIS A CA 1
ATOM 676 C C . HIS A 1 83 ? 1.083 -1.846 11.899 1.00 97.94 83 HIS A C 1
ATOM 678 O O . HIS A 1 83 ? 0.056 -2.256 11.351 1.00 97.94 83 HIS A O 1
ATOM 684 N N . PHE A 1 84 ? 1.420 -2.224 13.130 1.00 97.75 84 PHE A N 1
ATOM 685 C CA . PHE A 1 84 ? 0.659 -3.213 13.890 1.00 97.75 84 PHE A CA 1
ATOM 686 C C . PHE A 1 84 ? -0.816 -2.816 14.0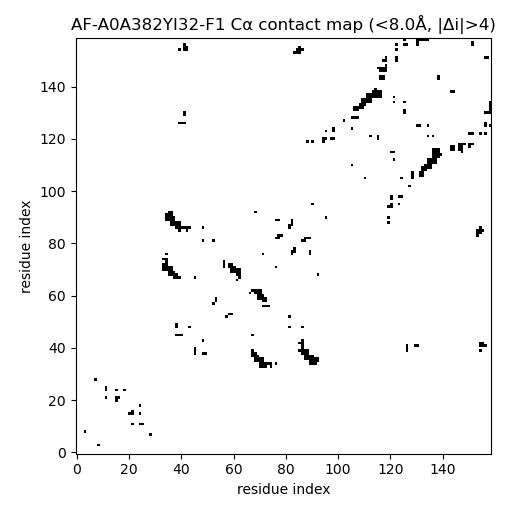81 1.00 97.75 84 PHE A C 1
ATOM 688 O O . PHE A 1 84 ? -1.704 -3.631 13.827 1.00 97.75 84 PHE A O 1
ATOM 695 N N . VAL A 1 85 ? -1.089 -1.556 14.433 1.00 97.94 85 VAL A N 1
ATOM 696 C CA . VAL A 1 85 ? -2.454 -1.032 14.648 1.00 97.94 85 VAL A CA 1
ATOM 697 C C . VAL A 1 85 ? -3.164 -0.605 13.355 1.00 97.94 85 VAL A C 1
ATOM 699 O O . VAL A 1 85 ? -4.315 -0.168 13.391 1.00 97.94 85 VAL A O 1
ATOM 702 N N . GLY A 1 86 ? -2.499 -0.739 12.204 1.00 98.12 86 GLY A N 1
ATOM 703 C CA . GLY A 1 86 ? -3.080 -0.471 10.889 1.00 98.12 86 GLY A CA 1
ATOM 704 C C . GLY A 1 86 ? -3.172 1.009 10.506 1.00 98.12 86 GLY A C 1
ATOM 705 O O . GLY A 1 86 ? -3.924 1.342 9.592 1.00 98.12 86 GLY A O 1
ATOM 706 N N . GLN A 1 87 ? -2.418 1.890 11.162 1.00 98.56 87 GLN A N 1
ATOM 707 C CA . GLN A 1 87 ? -2.272 3.302 10.782 1.00 98.56 87 GLN A CA 1
ATOM 708 C C . GLN A 1 87 ? -1.444 3.489 9.508 1.00 98.56 87 GLN A C 1
ATOM 710 O O . GLN A 1 87 ? -1.623 4.482 8.808 1.00 98.56 87 GLN A O 1
ATOM 715 N N . ILE A 1 88 ? -0.588 2.523 9.163 1.00 98.38 88 ILE A N 1
ATOM 716 C CA . ILE A 1 88 ? 0.117 2.497 7.878 1.00 98.38 88 ILE A CA 1
ATOM 717 C C . ILE A 1 88 ? 0.001 1.154 7.164 1.00 98.38 88 ILE A C 1
ATOM 719 O O . ILE A 1 88 ? -0.171 0.084 7.764 1.00 98.38 88 ILE A O 1
ATOM 723 N N . TYR A 1 89 ? 0.185 1.203 5.848 1.00 98.00 89 TYR A N 1
ATOM 724 C CA . TYR A 1 89 ? 0.321 0.019 5.015 1.00 98.00 89 TYR A CA 1
ATOM 725 C C . TYR A 1 89 ? 1.558 0.118 4.119 1.00 98.00 89 TYR A C 1
ATOM 727 O O . TYR A 1 89 ? 1.697 1.059 3.342 1.00 98.00 89 TYR A O 1
ATOM 735 N N . ILE A 1 90 ? 2.443 -0.876 4.215 1.00 97.25 90 ILE A N 1
ATOM 736 C CA . ILE A 1 90 ? 3.656 -0.975 3.395 1.00 97.25 90 ILE A CA 1
ATOM 737 C C . ILE A 1 90 ? 3.266 -1.493 2.012 1.00 97.25 90 ILE A C 1
ATOM 739 O 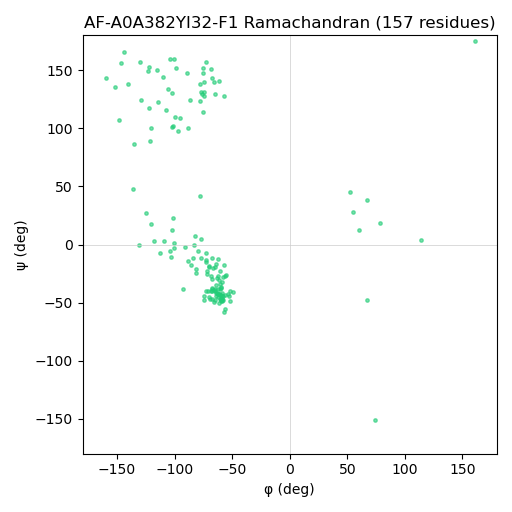O . ILE A 1 90 ? 2.636 -2.546 1.879 1.00 97.25 90 ILE A O 1
ATOM 743 N N . GLN A 1 91 ? 3.610 -0.739 0.979 1.00 95.56 91 GLN A N 1
ATOM 744 C CA . GLN A 1 91 ? 3.220 -1.007 -0.401 1.00 95.56 91 GLN A CA 1
ATOM 745 C C . GLN A 1 91 ? 4.178 -0.277 -1.329 1.00 95.56 91 GLN A C 1
ATOM 747 O O . GLN A 1 91 ? 4.559 0.853 -1.047 1.00 95.56 91 GLN A O 1
ATOM 752 N N . GLU A 1 92 ? 4.515 -0.886 -2.462 1.00 95.38 92 GLU A N 1
ATOM 753 C CA . GLU A 1 92 ? 5.257 -0.199 -3.519 1.00 95.38 92 GLU A CA 1
ATOM 754 C C . GLU A 1 92 ? 4.481 1.001 -4.069 1.00 95.38 92 GLU A C 1
ATOM 756 O O . GLU A 1 92 ? 3.273 0.920 -4.313 1.00 95.38 92 GLU A O 1
ATOM 761 N N . LEU A 1 93 ? 5.201 2.085 -4.344 1.00 96.12 93 LEU A N 1
ATOM 762 C CA . LEU A 1 93 ? 4.651 3.303 -4.935 1.00 96.12 93 LEU A CA 1
ATOM 763 C C . LEU A 1 93 ? 3.857 3.036 -6.223 1.00 96.12 93 LEU A C 1
ATOM 765 O O . LEU A 1 93 ? 2.737 3.513 -6.380 1.00 96.12 93 LEU A O 1
ATOM 769 N N . THR A 1 94 ? 4.380 2.196 -7.115 1.00 94.88 94 THR A N 1
ATOM 770 C CA . THR A 1 94 ? 3.708 1.820 -8.373 1.00 94.88 94 THR A CA 1
ATOM 771 C C . THR A 1 94 ? 2.362 1.139 -8.131 1.00 94.88 94 THR A C 1
ATOM 773 O O . THR A 1 94 ? 1.402 1.355 -8.868 1.00 94.88 94 THR A O 1
ATOM 776 N N . SER A 1 95 ? 2.242 0.358 -7.055 1.00 95.19 95 SER A N 1
ATOM 777 C CA . SER A 1 95 ? 0.990 -0.292 -6.674 1.00 95.19 95 SER A CA 1
ATOM 778 C C . SER A 1 95 ? -0.051 0.675 -6.113 1.00 95.19 95 SER A C 1
ATOM 780 O O . SER A 1 95 ? -1.212 0.271 -6.028 1.00 95.19 95 SER A O 1
ATOM 782 N N . MET A 1 96 ? 0.334 1.900 -5.739 1.00 97.19 96 MET A N 1
ATOM 783 C CA . MET A 1 96 ? -0.585 2.945 -5.274 1.00 97.19 96 MET A CA 1
ATOM 784 C C . MET A 1 96 ? -1.274 3.689 -6.414 1.00 97.19 96 MET A C 1
ATOM 786 O O . MET A 1 96 ? -2.326 4.278 -6.187 1.00 97.19 96 MET A O 1
ATOM 790 N N . ILE A 1 97 ? -0.702 3.659 -7.620 1.00 96.69 97 ILE A N 1
ATOM 791 C CA . ILE A 1 97 ? -1.192 4.420 -8.775 1.00 96.69 97 ILE A CA 1
ATOM 792 C C . ILE A 1 97 ? -2.587 3.957 -9.229 1.00 96.69 97 ILE A C 1
ATOM 794 O O . ILE A 1 97 ? -3.446 4.821 -9.394 1.00 96.69 97 ILE A O 1
ATOM 798 N N . PRO A 1 98 ? -2.887 2.648 -9.402 1.00 94.94 98 PRO A N 1
ATOM 799 C CA . PRO A 1 98 ? -4.160 2.244 -10.000 1.00 94.94 98 PRO A CA 1
ATOM 800 C C . PRO A 1 98 ? -5.403 2.734 -9.238 1.00 94.94 98 PRO A C 1
ATOM 802 O O . PRO A 1 98 ? -6.293 3.267 -9.895 1.00 94.94 98 PRO A O 1
ATOM 805 N N . PRO A 1 99 ? -5.476 2.656 -7.889 1.00 94.75 99 PRO A N 1
ATOM 806 C CA . PRO A 1 99 ? -6.582 3.267 -7.147 1.00 94.75 99 PRO A CA 1
ATOM 807 C C . PRO A 1 99 ? -6.712 4.782 -7.350 1.00 94.75 99 PRO A C 1
ATOM 809 O O . PRO A 1 99 ? -7.829 5.278 -7.445 1.00 94.75 99 PRO A O 1
ATOM 812 N N . LEU A 1 100 ? -5.596 5.518 -7.458 1.00 94.88 100 LEU A N 1
ATOM 813 C CA . LEU A 1 100 ? -5.612 6.973 -7.661 1.00 94.88 100 LEU A CA 1
ATOM 814 C C . LEU A 1 100 ? -6.174 7.365 -9.030 1.00 94.88 100 LEU A C 1
ATOM 816 O O . LEU A 1 100 ? -6.906 8.345 -9.122 1.00 94.88 100 LEU A O 1
ATOM 820 N N . VAL A 1 101 ? -5.875 6.588 -10.074 1.00 94.25 101 VAL A N 1
ATOM 821 C CA . VAL A 1 101 ? -6.358 6.849 -11.443 1.00 94.25 101 VAL A CA 1
ATOM 822 C C . VAL A 1 101 ? -7.886 6.801 -11.531 1.00 94.25 101 VAL A C 1
ATOM 824 O O . VAL A 1 101 ? -8.475 7.505 -12.343 1.00 94.25 101 VAL A O 1
ATOM 827 N N . VAL A 1 102 ? -8.537 5.996 -10.690 1.00 90.19 102 VAL A N 1
ATOM 828 C CA . VAL A 1 102 ? -10.000 5.838 -10.676 1.00 90.19 102 VAL A CA 1
ATOM 829 C C . VAL A 1 102 ? -10.678 6.613 -9.540 1.00 90.19 102 VAL A C 1
ATOM 831 O O . VAL A 1 102 ? -11.859 6.396 -9.279 1.00 90.19 102 VAL A O 1
ATOM 834 N N . LYS A 1 103 ? -9.966 7.523 -8.859 1.00 89.25 103 LYS A N 1
ATOM 835 C CA . LYS A 1 103 ? -10.459 8.238 -7.667 1.00 89.25 103 LYS A CA 1
ATOM 836 C C . LYS A 1 103 ? -11.822 8.907 -7.871 1.00 89.25 103 LYS A C 1
ATOM 838 O O . LYS A 1 103 ? -12.668 8.835 -6.989 1.00 89.25 103 LYS A O 1
ATOM 843 N N . ASP A 1 104 ? -12.049 9.510 -9.032 1.00 87.31 104 ASP A N 1
ATOM 844 C CA . ASP A 1 104 ? -13.267 10.290 -9.286 1.00 87.31 104 ASP A CA 1
ATOM 845 C C . ASP A 1 104 ? -14.502 9.419 -9.564 1.00 87.31 104 ASP A C 1
ATOM 847 O O . ASP A 1 104 ? -15.625 9.917 -9.575 1.00 87.31 104 ASP A O 1
ATOM 851 N N . VAL A 1 105 ? -14.312 8.113 -9.788 1.00 86.81 105 VAL A N 1
ATOM 852 C CA . VAL A 1 105 ? -15.400 7.174 -10.104 1.00 86.81 105 VAL A CA 1
ATOM 853 C C . VAL A 1 105 ? -15.653 6.147 -9.004 1.00 86.81 105 VAL A C 1
ATOM 855 O O . VAL A 1 105 ? -16.626 5.403 -9.093 1.00 86.81 105 VAL A O 1
ATOM 858 N N . ILE A 1 106 ? -14.818 6.076 -7.963 1.00 87.38 106 ILE A N 1
ATOM 859 C CA . ILE A 1 106 ? -15.021 5.102 -6.877 1.00 87.38 106 ILE A CA 1
ATOM 860 C C . ILE A 1 106 ? -16.053 5.553 -5.841 1.00 87.38 106 ILE A C 1
ATOM 862 O O . ILE A 1 106 ? -16.672 4.709 -5.193 1.00 87.38 106 ILE A O 1
ATOM 866 N N . ASP A 1 107 ? -16.279 6.858 -5.694 1.00 79.81 107 ASP A N 1
ATOM 867 C CA . ASP A 1 107 ? -17.220 7.373 -4.703 1.00 79.81 107 ASP A CA 1
ATOM 868 C C . ASP A 1 107 ? -18.658 6.940 -5.020 1.00 79.81 107 ASP A C 1
ATOM 870 O O . ASP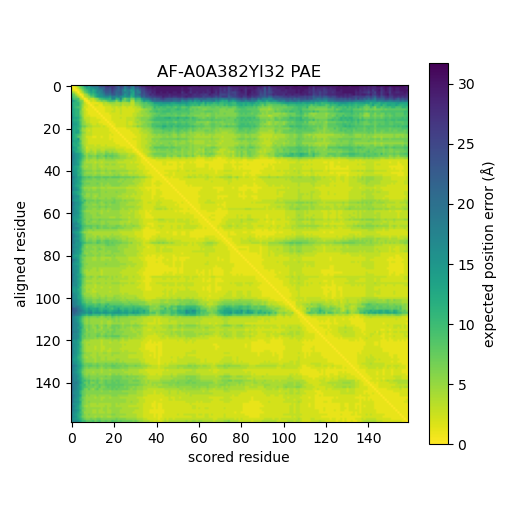 A 1 107 ? -19.157 7.112 -6.131 1.00 79.81 107 ASP A O 1
ATOM 874 N N . ASN A 1 108 ? -19.338 6.378 -4.014 1.00 75.25 108 ASN A N 1
ATOM 875 C CA . ASN A 1 108 ? -20.719 5.876 -4.076 1.00 75.25 108 ASN A CA 1
ATOM 876 C C . ASN A 1 108 ? -20.985 4.756 -5.102 1.00 75.25 108 ASN A C 1
ATOM 878 O O . ASN A 1 108 ? -22.144 4.414 -5.335 1.00 75.25 108 ASN A O 1
ATOM 882 N N . ASN A 1 109 ? -19.944 4.147 -5.674 1.00 88.75 109 ASN A N 1
ATOM 883 C CA . ASN A 1 109 ? -20.075 3.000 -6.569 1.00 88.75 109 ASN A CA 1
ATOM 884 C C . ASN A 1 109 ? -19.768 1.677 -5.859 1.00 88.75 109 ASN A C 1
ATOM 886 O O . ASN A 1 109 ? -19.123 1.626 -4.812 1.00 88.75 109 ASN A O 1
ATOM 890 N N . THR A 1 110 ? -20.251 0.583 -6.448 1.00 94.81 110 THR A N 1
ATOM 891 C CA . THR A 1 110 ? -19.817 -0.767 -6.070 1.00 94.81 110 THR A CA 1
ATOM 892 C C . THR A 1 110 ? -18.574 -1.123 -6.872 1.00 94.81 110 THR A C 1
ATOM 894 O O . THR A 1 110 ? -18.601 -1.080 -8.102 1.00 94.81 110 THR A O 1
ATOM 897 N N . ILE A 1 111 ? -17.496 -1.489 -6.185 1.00 95.56 111 ILE A N 1
ATOM 898 C CA . ILE A 1 111 ? -16.211 -1.824 -6.799 1.00 95.56 111 ILE A CA 1
ATOM 899 C C . ILE A 1 111 ? -15.997 -3.332 -6.760 1.00 95.56 111 ILE A C 1
ATOM 901 O O . ILE A 1 111 ? -16.180 -3.963 -5.725 1.00 95.56 111 ILE A O 1
ATOM 905 N N . LEU A 1 112 ? -15.570 -3.911 -7.881 1.00 96.00 112 LEU A N 1
ATOM 906 C CA . LEU A 1 112 ? -15.116 -5.297 -7.959 1.00 96.00 112 LEU A CA 1
ATOM 907 C C . LEU A 1 112 ? -13.595 -5.318 -8.137 1.00 96.00 112 LEU A C 1
ATOM 909 O O . LEU A 1 112 ? -13.083 -4.883 -9.167 1.00 96.00 112 LEU A O 1
ATOM 913 N N . ASP A 1 113 ? -12.882 -5.864 -7.156 1.00 96.06 113 ASP A N 1
ATOM 914 C CA . ASP A 1 113 ? -11.451 -6.152 -7.249 1.00 96.06 113 ASP A CA 1
ATOM 915 C C . ASP A 1 113 ? -11.259 -7.655 -7.490 1.00 96.06 113 ASP A C 1
ATOM 917 O O . ASP A 1 113 ? -11.388 -8.473 -6.578 1.00 96.06 113 ASP A O 1
ATOM 921 N N . CYS A 1 114 ? -10.988 -8.031 -8.741 1.00 95.69 114 CYS A N 1
ATOM 922 C CA . CYS A 1 114 ? -10.898 -9.432 -9.166 1.00 95.69 114 CYS A CA 1
ATOM 923 C C . CYS A 1 114 ? -9.666 -10.183 -8.626 1.00 95.69 114 CYS A C 1
ATOM 925 O O . CYS A 1 114 ? -9.655 -11.416 -8.650 1.00 95.69 114 CYS A O 1
ATOM 927 N N . CYS A 1 115 ? -8.628 -9.456 -8.198 1.00 95.38 115 CYS A N 1
ATOM 928 C CA . CYS A 1 115 ? -7.326 -9.995 -7.786 1.00 95.38 115 CYS A CA 1
ATOM 929 C C . CYS A 1 115 ? -6.852 -9.316 -6.492 1.00 95.38 115 CYS A C 1
ATOM 931 O O . CYS A 1 115 ? -5.711 -8.854 -6.386 1.00 95.38 115 CYS A O 1
ATOM 933 N N . ALA A 1 116 ? -7.754 -9.247 -5.520 1.00 96.88 116 ALA A N 1
ATOM 934 C CA . ALA A 1 116 ? -7.631 -8.424 -4.334 1.00 96.88 116 ALA A CA 1
ATOM 935 C C . ALA A 1 116 ? -6.474 -8.844 -3.429 1.00 96.88 116 ALA A C 1
ATOM 937 O O . ALA A 1 116 ? -5.801 -7.988 -2.856 1.00 96.88 116 ALA A O 1
ATOM 938 N N . ALA A 1 117 ? -6.203 -10.143 -3.260 1.00 96.31 117 ALA A N 1
ATOM 939 C CA . ALA A 1 117 ? -5.235 -10.572 -2.258 1.00 96.31 117 ALA A CA 1
ATOM 940 C C . ALA A 1 117 ? -3.801 -10.133 -2.636 1.00 96.31 117 ALA A C 1
ATOM 942 O O . ALA A 1 117 ? -3.423 -10.173 -3.809 1.00 96.31 117 ALA A O 1
ATOM 943 N N . PRO A 1 118 ? -2.948 -9.743 -1.664 1.00 95.69 118 PRO A N 1
ATOM 944 C CA . PRO A 1 118 ? -3.185 -9.735 -0.217 1.00 95.69 118 PRO A CA 1
ATOM 945 C C . PRO A 1 118 ? -3.952 -8.505 0.315 1.00 95.69 118 PRO A C 1
ATOM 947 O O . PRO A 1 118 ? -4.061 -8.363 1.527 1.00 95.69 118 PRO A O 1
ATOM 950 N N . GLY A 1 119 ? -4.465 -7.621 -0.542 1.00 96.38 119 GLY A N 1
ATOM 951 C CA . GLY A 1 119 ? -5.407 -6.557 -0.169 1.00 96.38 119 GLY A CA 1
ATOM 952 C C . GLY A 1 119 ? -4.885 -5.138 -0.320 1.00 96.38 119 GLY A C 1
ATOM 953 O O . GLY A 1 119 ? -5.589 -4.207 0.052 1.00 96.38 119 GLY A O 1
ATOM 954 N N . SER A 1 120 ? -3.669 -4.927 -0.837 1.00 96.88 120 SER A N 1
ATOM 955 C CA . SER A 1 120 ? -3.046 -3.595 -0.839 1.00 96.88 120 SER A CA 1
ATOM 956 C C . SER A 1 120 ? -3.866 -2.555 -1.604 1.00 96.88 120 SER A C 1
ATOM 958 O O . SER A 1 120 ? -4.113 -1.480 -1.071 1.00 96.88 120 SER A O 1
ATOM 960 N N . LYS A 1 121 ? -4.332 -2.870 -2.816 1.00 96.75 121 LYS A N 1
ATOM 961 C CA . LYS A 1 121 ? -5.138 -1.950 -3.636 1.00 96.75 121 LYS A CA 1
ATOM 962 C C . LYS A 1 121 ? -6.566 -1.838 -3.111 1.00 96.75 121 LYS A C 1
ATOM 964 O O . LYS A 1 121 ? -7.048 -0.730 -2.918 1.00 96.75 121 LYS A O 1
ATOM 969 N N . THR A 1 122 ? -7.184 -2.966 -2.768 1.00 97.44 122 THR A N 1
ATOM 970 C CA . THR A 1 122 ? -8.524 -3.041 -2.167 1.00 97.44 122 THR A CA 1
ATOM 971 C C . THR A 1 122 ? -8.657 -2.136 -0.941 1.00 97.44 122 THR A C 1
ATOM 973 O O . THR A 1 122 ? -9.565 -1.321 -0.846 1.00 97.44 122 THR A O 1
ATOM 976 N N . THR A 1 123 ? -7.698 -2.218 -0.019 1.00 97.81 123 THR A N 1
ATOM 977 C CA . THR A 1 123 ? -7.692 -1.418 1.215 1.00 97.81 123 THR A CA 1
ATOM 978 C C . THR A 1 123 ? -7.386 0.059 0.959 1.00 97.81 123 THR A C 1
ATOM 980 O O . THR A 1 123 ? -7.803 0.913 1.733 1.00 97.81 123 THR A O 1
ATOM 983 N N . GLN A 1 124 ? -6.678 0.383 -0.129 1.00 97.38 124 GLN A N 1
ATOM 984 C CA . GLN A 1 124 ? -6.482 1.769 -0.554 1.00 97.38 124 GLN A CA 1
ATOM 985 C C . GLN A 1 124 ? -7.790 2.363 -1.070 1.00 97.38 124 GLN A C 1
ATOM 987 O O . GLN A 1 124 ? -8.150 3.462 -0.667 1.00 97.38 124 GLN A O 1
ATOM 992 N N . ILE A 1 125 ? -8.510 1.610 -1.907 1.00 96.44 125 ILE A N 1
ATOM 993 C CA . ILE A 1 125 ? -9.828 1.993 -2.421 1.00 96.44 125 ILE A CA 1
ATOM 994 C C . ILE A 1 125 ? -10.795 2.202 -1.252 1.00 96.44 125 ILE A C 1
ATOM 996 O O . ILE A 1 125 ? -11.419 3.253 -1.175 1.00 96.44 125 ILE A O 1
ATOM 1000 N N . ALA A 1 126 ? -10.839 1.280 -0.286 1.00 96.31 126 ALA A N 1
ATOM 1001 C CA . ALA A 1 126 ? -11.660 1.423 0.919 1.00 96.31 126 ALA A CA 1
ATOM 1002 C C . ALA A 1 126 ? -11.355 2.707 1.710 1.00 96.31 126 ALA A C 1
ATOM 1004 O O . ALA A 1 126 ? -12.268 3.421 2.128 1.00 96.31 126 ALA A O 1
ATOM 1005 N N . GLY A 1 127 ? -10.065 3.028 1.870 1.00 95.38 127 GLY A N 1
ATOM 1006 C CA . GLY A 1 127 ? -9.618 4.272 2.494 1.00 95.38 127 GLY A CA 1
ATOM 1007 C C . GLY A 1 127 ? -10.058 5.513 1.719 1.00 95.38 127 GLY A C 1
ATOM 1008 O O . GLY A 1 127 ? -10.548 6.468 2.315 1.00 95.38 127 GLY A O 1
ATOM 1009 N N . MET A 1 128 ? -9.959 5.497 0.390 1.00 94.62 128 MET A N 1
ATOM 1010 C CA . MET A 1 128 ? -10.421 6.605 -0.453 1.00 94.62 128 MET A CA 1
ATOM 1011 C C . MET A 1 128 ? -11.946 6.774 -0.390 1.00 94.62 128 MET A C 1
ATOM 1013 O O . MET A 1 128 ? -12.422 7.897 -0.266 1.00 94.62 128 MET A O 1
ATOM 1017 N N . MET A 1 129 ? -12.695 5.668 -0.356 1.00 95.00 129 MET A N 1
ATOM 1018 C CA . MET A 1 129 ? -14.154 5.654 -0.190 1.00 95.00 129 MET A CA 1
ATOM 1019 C C . MET A 1 129 ? -14.607 5.999 1.238 1.00 95.00 129 MET A C 1
ATOM 1021 O O . MET A 1 129 ? -15.807 6.123 1.487 1.00 95.00 129 MET A O 1
ATOM 1025 N N . GLN A 1 130 ? -13.677 6.132 2.194 1.00 94.44 130 GLN A N 1
ATOM 1026 C CA . GLN A 1 130 ? -13.965 6.392 3.608 1.00 94.44 130 GLN A CA 1
ATOM 1027 C C . GLN A 1 130 ? -14.970 5.385 4.199 1.00 94.44 130 GLN A C 1
ATOM 1029 O O . GLN A 1 130 ? -15.924 5.772 4.875 1.00 94.44 130 GLN A O 1
ATOM 1034 N N . ASN A 1 131 ? -14.778 4.092 3.903 1.00 95.50 131 ASN A N 1
ATOM 1035 C CA . ASN A 1 131 ? -15.673 3.001 4.313 1.00 95.50 131 ASN A CA 1
ATOM 1036 C C . ASN A 1 131 ? -17.152 3.184 3.885 1.00 95.50 131 ASN A C 1
ATOM 1038 O O . ASN A 1 131 ? -18.061 2.668 4.537 1.00 95.50 131 ASN A O 1
ATOM 1042 N N . ARG A 1 132 ? -17.424 3.905 2.789 1.00 93.88 132 ARG A N 1
ATOM 1043 C CA . ARG A 1 132 ? -18.767 4.026 2.188 1.00 93.88 132 ARG A CA 1
ATOM 1044 C C . ARG A 1 132 ? -18.891 3.178 0.923 1.00 93.88 132 ARG A C 1
ATOM 1046 O O . ARG A 1 132 ? -17.889 2.846 0.303 1.00 93.88 132 ARG A O 1
ATOM 1053 N N . GLY A 1 133 ? -20.114 2.857 0.503 1.00 92.94 133 GLY A N 1
ATOM 1054 C CA . GLY A 1 133 ? -20.351 2.019 -0.681 1.00 92.94 133 GLY A CA 1
ATOM 1055 C C . GLY A 1 133 ? -20.042 0.543 -0.424 1.00 92.94 133 GLY A C 1
ATOM 1056 O O . GLY A 1 133 ? -20.194 0.086 0.705 1.00 92.94 133 GLY A O 1
ATOM 1057 N N . HIS A 1 134 ? -19.633 -0.189 -1.467 1.00 94.62 134 HIS A N 1
ATOM 1058 C CA . HIS A 1 134 ? -19.350 -1.625 -1.380 1.00 94.62 134 HIS A CA 1
ATOM 1059 C C . HIS A 1 134 ? -18.124 -2.033 -2.190 1.00 94.62 134 HIS A C 1
ATOM 1061 O O . HIS A 1 134 ? -17.975 -1.612 -3.342 1.00 94.62 134 HIS A O 1
ATOM 1067 N N . ILE A 1 135 ? -17.294 -2.912 -1.623 1.00 96.75 135 ILE A N 1
ATOM 1068 C CA . ILE A 1 135 ? -16.162 -3.518 -2.332 1.00 96.75 135 ILE A CA 1
ATOM 1069 C C . ILE A 1 135 ? -16.291 -5.042 -2.330 1.00 96.75 135 ILE A C 1
ATOM 1071 O O . ILE A 1 135 ? -16.212 -5.709 -1.302 1.00 96.75 135 ILE A O 1
ATOM 1075 N N . ILE A 1 136 ? -16.416 -5.625 -3.518 1.00 97.31 136 ILE A N 1
ATOM 1076 C CA . ILE A 1 136 ? -16.330 -7.068 -3.726 1.00 97.31 136 ILE A CA 1
ATOM 1077 C C . ILE A 1 136 ? -14.860 -7.412 -3.966 1.00 97.31 136 ILE A C 1
ATOM 1079 O O . ILE A 1 136 ? -14.330 -7.223 -5.061 1.00 97.31 136 ILE A O 1
ATOM 1083 N N . ALA A 1 137 ? -14.195 -7.913 -2.929 1.00 97.25 137 ALA A N 1
ATOM 1084 C CA . ALA A 1 137 ? -12.793 -8.311 -2.977 1.00 97.25 137 ALA A CA 1
ATOM 1085 C C . ALA A 1 137 ? -12.661 -9.817 -3.263 1.00 97.25 137 ALA A C 1
ATOM 1087 O O . ALA A 1 137 ? -12.960 -10.649 -2.405 1.00 97.25 137 ALA A O 1
ATOM 1088 N N . ASN A 1 138 ? -12.207 -10.173 -4.464 1.00 96.50 138 ASN A N 1
ATOM 1089 C CA . ASN A 1 138 ? -12.084 -11.554 -4.926 1.00 96.50 138 ASN A CA 1
ATOM 1090 C C . ASN A 1 138 ? -10.617 -11.943 -5.175 1.00 96.50 138 ASN A C 1
ATOM 1092 O O . ASN A 1 138 ? -9.791 -11.112 -5.537 1.00 96.50 138 ASN A O 1
ATOM 1096 N N . ASP A 1 139 ? -10.278 -13.219 -5.008 1.00 96.69 139 ASP A N 1
ATOM 1097 C CA . ASP A 1 139 ? -9.000 -13.788 -5.446 1.00 96.69 139 ASP A CA 1
ATOM 1098 C C . ASP A 1 139 ? -9.207 -15.272 -5.751 1.00 96.69 139 ASP A C 1
ATOM 1100 O O . ASP A 1 139 ? -9.821 -15.998 -4.968 1.00 96.69 139 ASP A O 1
ATOM 1104 N N . SER A 1 140 ? -8.660 -15.753 -6.866 1.00 95.94 140 SER A N 1
ATOM 1105 C CA . SER A 1 140 ? -8.835 -17.152 -7.279 1.00 95.94 140 SER A CA 1
ATOM 1106 C C . SER A 1 140 ? -8.166 -18.154 -6.333 1.00 95.94 140 SER A C 1
ATOM 1108 O O . SER A 1 140 ? -8.516 -19.335 -6.323 1.00 95.94 140 SER A O 1
ATOM 1110 N N . ARG A 1 141 ? -7.193 -17.712 -5.524 1.00 95.38 141 ARG A N 1
ATOM 1111 C CA . ARG A 1 141 ? -6.439 -18.578 -4.614 1.00 95.38 141 ARG A CA 1
ATOM 1112 C C . ARG A 1 141 ? -6.949 -18.439 -3.187 1.00 95.38 141 ARG A C 1
ATOM 1114 O O . ARG A 1 141 ? -6.526 -17.548 -2.452 1.00 95.38 141 ARG A O 1
ATOM 1121 N N . HIS A 1 142 ? -7.744 -19.417 -2.753 1.00 93.50 142 HIS A N 1
ATOM 1122 C CA . HIS A 1 142 ? -8.332 -19.464 -1.409 1.00 93.50 142 HIS A CA 1
ATOM 1123 C C . HIS A 1 142 ? -7.317 -19.222 -0.274 1.00 93.50 142 HIS A C 1
ATOM 1125 O O . HIS A 1 142 ? -7.589 -18.472 0.660 1.00 93.50 142 HIS A O 1
ATOM 1131 N N . ALA A 1 143 ? -6.104 -19.782 -0.371 1.00 94.69 143 ALA A N 1
ATOM 1132 C CA . ALA A 1 143 ? -5.058 -19.606 0.644 1.00 94.69 143 ALA A CA 1
ATOM 1133 C C . ALA A 1 143 ? -4.671 -18.132 0.892 1.00 94.69 143 ALA A C 1
ATOM 1135 O O . ALA A 1 143 ? -4.258 -17.778 1.995 1.00 94.69 143 ALA A O 1
ATOM 1136 N N . ARG A 1 144 ? -4.826 -17.259 -0.111 1.00 96.00 144 ARG A N 1
ATOM 1137 C CA . ARG A 1 144 ? -4.481 -15.832 -0.017 1.00 96.00 144 ARG A CA 1
ATOM 1138 C C . ARG A 1 144 ? -5.605 -14.985 0.572 1.00 96.00 144 ARG A C 1
ATOM 1140 O O . ARG A 1 144 ? -5.329 -13.891 1.064 1.00 96.00 144 ARG A O 1
ATOM 1147 N N . LEU A 1 145 ? -6.836 -15.503 0.601 1.00 96.19 145 LEU A N 1
ATOM 1148 C CA . LEU A 1 145 ? -7.980 -14.821 1.211 1.00 96.19 145 LEU A CA 1
ATOM 1149 C C . LEU A 1 145 ? -7.789 -14.623 2.720 1.00 96.19 145 LEU A C 1
ATOM 1151 O O . LEU A 1 145 ? -8.259 -13.632 3.270 1.00 96.19 145 LEU A O 1
ATOM 1155 N N . LYS A 1 146 ? -7.029 -15.504 3.389 1.00 96.62 146 LYS A N 1
ATOM 1156 C CA . LYS A 1 146 ? -6.661 -15.324 4.802 1.00 96.62 146 LYS A CA 1
ATOM 1157 C C . LYS A 1 146 ? -5.854 -14.040 5.020 1.00 96.62 146 LYS A C 1
ATOM 1159 O O . LYS A 1 146 ? -6.161 -13.277 5.930 1.00 96.62 146 LYS A O 1
ATOM 1164 N N . SER A 1 147 ? -4.842 -13.795 4.185 1.00 96.81 147 SER A N 1
ATOM 1165 C CA . SER A 1 147 ? -4.030 -12.573 4.253 1.00 96.81 147 SER A CA 1
ATOM 1166 C C . SER A 1 147 ? -4.837 -11.335 3.876 1.00 96.81 147 SER A C 1
ATOM 1168 O O . SER A 1 147 ? -4.701 -10.311 4.536 1.00 96.81 147 SER A O 1
ATOM 1170 N N . LEU A 1 148 ? -5.701 -11.447 2.860 1.00 97.88 148 LEU A N 1
ATOM 1171 C CA . LEU A 1 148 ? -6.634 -10.386 2.481 1.00 97.88 148 LEU A CA 1
ATOM 1172 C C . LEU A 1 148 ? -7.510 -9.977 3.668 1.00 97.88 148 LEU A C 1
ATOM 1174 O O . LEU A 1 148 ? -7.478 -8.818 4.070 1.00 97.88 148 LEU A O 1
ATOM 1178 N N . ARG A 1 149 ? -8.215 -10.935 4.277 1.00 97.56 149 ARG A N 1
ATOM 1179 C CA . ARG A 1 149 ? -9.072 -10.688 5.440 1.00 97.56 149 ARG A CA 1
ATOM 1180 C C . ARG A 1 149 ? -8.299 -10.078 6.605 1.00 97.56 149 ARG A C 1
ATOM 1182 O O . ARG A 1 149 ? -8.718 -9.058 7.130 1.00 97.56 149 ARG A O 1
ATOM 1189 N N . GLY A 1 150 ? -7.140 -10.639 6.954 1.00 97.81 150 GLY A N 1
ATOM 1190 C CA . GLY A 1 150 ? -6.318 -10.102 8.041 1.00 97.81 150 GLY A CA 1
ATOM 1191 C C . GLY A 1 150 ? -5.876 -8.652 7.808 1.00 97.81 150 GLY A C 1
ATOM 1192 O O . GLY A 1 150 ? -5.835 -7.864 8.748 1.00 97.81 150 GLY A O 1
ATOM 1193 N N . ASN A 1 151 ? -5.584 -8.274 6.560 1.00 98.19 151 ASN A N 1
ATOM 1194 C CA . ASN A 1 151 ? -5.260 -6.889 6.222 1.00 98.19 151 ASN A CA 1
ATOM 1195 C C . ASN A 1 151 ? -6.484 -5.968 6.254 1.00 98.19 151 ASN A C 1
ATOM 1197 O O . ASN A 1 151 ? -6.354 -4.849 6.743 1.00 98.19 151 ASN A O 1
ATOM 1201 N N . LEU A 1 152 ? -7.646 -6.419 5.773 1.00 98.25 152 LEU A N 1
ATOM 1202 C CA . LEU A 1 152 ? -8.899 -5.658 5.863 1.00 98.25 152 LEU A CA 1
ATOM 1203 C C . LEU A 1 152 ? -9.261 -5.381 7.330 1.00 98.25 152 LEU A C 1
ATOM 1205 O O . LEU A 1 152 ? -9.472 -4.225 7.696 1.00 98.25 152 LEU A O 1
ATOM 1209 N N . ASP A 1 153 ? -9.212 -6.414 8.176 1.00 98.19 153 ASP A N 1
ATOM 1210 C CA . ASP A 1 153 ? -9.505 -6.320 9.609 1.00 98.19 153 ASP A CA 1
ATOM 1211 C C . ASP A 1 153 ? -8.524 -5.363 10.311 1.00 98.19 153 ASP A C 1
ATOM 1213 O O . ASP A 1 153 ? -8.938 -4.419 10.990 1.00 98.19 153 ASP A O 1
ATOM 1217 N N . ARG A 1 154 ? -7.210 -5.550 10.101 1.00 98.31 154 ARG A N 1
ATOM 1218 C CA . ARG A 1 154 ? -6.164 -4.704 10.705 1.00 98.31 154 ARG A CA 1
ATOM 1219 C C . ARG A 1 154 ? -6.312 -3.236 10.306 1.00 98.31 154 ARG A C 1
ATOM 1221 O O . ARG A 1 154 ? -6.188 -2.354 11.152 1.00 98.31 154 ARG A O 1
ATOM 1228 N N . LEU A 1 155 ? -6.593 -2.963 9.034 1.00 98.44 155 LEU A N 1
ATOM 1229 C CA . LEU A 1 155 ? -6.746 -1.597 8.525 1.00 98.44 155 LEU A CA 1
ATOM 1230 C C . LEU A 1 155 ? -8.121 -0.983 8.824 1.00 98.44 155 LEU A C 1
ATOM 1232 O O . LEU A 1 155 ? -8.310 0.207 8.579 1.00 98.44 155 LEU A O 1
ATOM 1236 N N . GLY A 1 156 ? -9.058 -1.744 9.398 1.00 98.25 156 GLY A N 1
ATOM 1237 C CA . GLY A 1 156 ? -10.409 -1.279 9.724 1.00 98.25 156 GLY A CA 1
ATOM 1238 C C . GLY A 1 156 ? -11.257 -0.968 8.498 1.00 98.25 156 GLY A C 1
ATOM 1239 O O . GLY A 1 156 ? -12.005 0.008 8.510 1.00 98.25 156 GLY A O 1
ATOM 1240 N N . VAL A 1 157 ? -11.120 -1.773 7.448 1.00 98.25 157 VAL A N 1
ATOM 1241 C CA . VAL A 1 157 ? -12.003 -1.718 6.279 1.00 98.25 157 VAL A CA 1
ATOM 1242 C C . VAL A 1 157 ? -13.330 -2.391 6.620 1.00 98.25 157 VAL A C 1
ATOM 1244 O O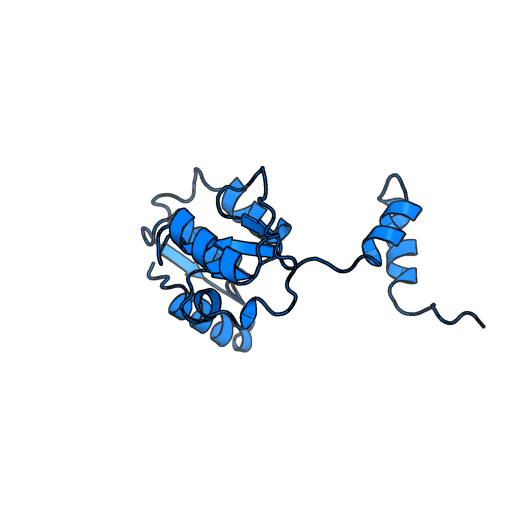 . VAL A 1 157 ? -13.327 -3.500 7.155 1.00 98.25 157 VAL A O 1
ATOM 1247 N N . THR A 1 158 ? -14.453 -1.731 6.327 1.00 97.00 158 THR A N 1
ATOM 1248 C CA . THR A 1 158 ? -15.790 -2.201 6.748 1.00 97.00 158 THR A CA 1
ATOM 1249 C C . THR A 1 158 ? -16.850 -2.237 5.646 1.00 97.00 158 THR A C 1
ATOM 1251 O O . THR A 1 158 ? -17.990 -2.589 5.944 1.00 97.00 158 THR A O 1
ATOM 1254 N N . ASN A 1 159 ? -16.518 -1.845 4.415 1.00 94.00 159 ASN A N 1
ATOM 1255 C CA . ASN A 1 159 ? -17.447 -1.711 3.286 1.00 94.00 159 ASN A CA 1
ATOM 1256 C C . ASN A 1 159 ? -17.232 -2.747 2.177 1.00 94.00 159 ASN A C 1
ATOM 1258 O O . ASN A 1 159 ? -16.083 -3.204 1.997 1.00 94.00 159 ASN A O 1
#